Protein AF-A0A7C6UKU6-F1 (afdb_monomer)

Solvent-accessible surface area (backbone atoms only — not comparable to full-atom values): 3546 Å² total; per-residue (Å²): 131,83,79,63,44,82,41,79,77,46,76,44,72,45,100,86,73,46,80,44,72,44,72,44,83,42,63,82,77,51,80,67,58,49,54,55,53,48,52,53,50,51,52,52,47,52,54,50,55,55,52,60,64,72,78,110

Radius of gyration: 18.88 Å; Cα contacts (8 Å, |Δi|>4): 42; chains: 1; bounding box: 46×21×47 Å

Nearest PDB structures (foldseek):
  8flw-assembly1_H  TM=6.056E-01  e=7.529E+00  Homo sapiens
  7un6-assembly1_C  TM=5.105E-01  e=6.130E+00  Homo sapiens
  6ahy-assembly1_B  TM=4.637E-01  e=6.130E+00  Homo sapiens

pLDDT: mean 80.82, std 11.68, range [49.38, 94.75]

Sequence (56 aa):
EKGLTLIPLRAYINERGFVKIELALAKGKTRYDKREAIKERDAKREMKEARGQIDL

Secondary structure (DSSP, 8-state):
---EEEEEEEEEE-TTS-EEEEEEEEEPPPHHHHHHHHHHHHHHHHHHHHHHHH--

Structure (mmCIF, N/CA/C/O backbone):
data_AF-A0A7C6UKU6-F1
#
_entry.id   AF-A0A7C6UKU6-F1
#
loop_
_atom_site.group_PDB
_atom_site.id
_atom_site.type_symbol
_atom_site.label_atom_id
_atom_site.label_alt_id
_atom_site.label_comp_id
_atom_site.label_asym_id
_atom_site.label_entity_id
_atom_site.label_seq_id
_atom_site.pdbx_PDB_ins_code
_atom_site.Cartn_x
_atom_site.Cartn_y
_atom_site.Cartn_z
_atom_site.occupancy
_atom_site.B_iso_or_equiv
_atom_site.auth_seq_id
_atom_site.auth_comp_id
_atom_site.auth_asym_id
_atom_site.auth_atom_id
_atom_site.pdbx_PDB_model_num
ATOM 1 N N . GLU A 1 1 ? 22.164 -2.347 1.732 1.00 56.41 1 GLU A N 1
ATOM 2 C CA . GLU A 1 1 ? 20.845 -2.331 2.409 1.00 56.41 1 GLU A CA 1
ATOM 3 C C . GLU A 1 1 ? 19.761 -2.960 1.535 1.00 56.41 1 GLU A C 1
ATOM 5 O O . GLU A 1 1 ? 19.857 -2.898 0.313 1.00 56.41 1 GLU A 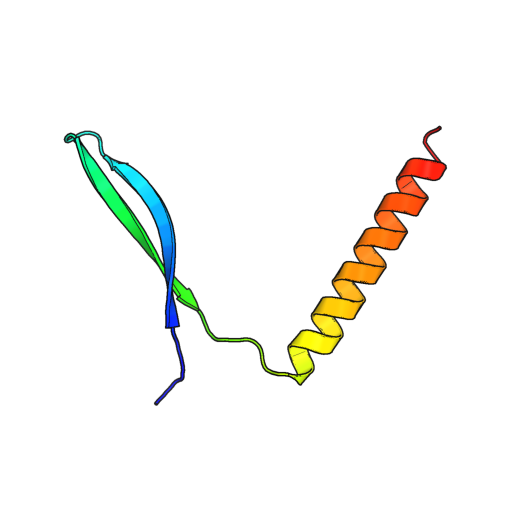O 1
ATOM 10 N N . LYS A 1 2 ? 18.740 -3.591 2.134 1.00 62.94 2 LYS A N 1
ATOM 11 C CA . LYS A 1 2 ? 17.568 -4.113 1.409 1.00 62.94 2 LYS A CA 1
ATOM 12 C C . LYS A 1 2 ? 16.664 -2.918 1.078 1.00 62.94 2 LYS A C 1
ATOM 14 O O . LYS A 1 2 ? 16.043 -2.391 1.988 1.00 62.94 2 LYS A O 1
ATOM 19 N N . GLY A 1 3 ? 16.630 -2.476 -0.183 1.00 77.06 3 GLY A N 1
ATOM 20 C CA . GLY A 1 3 ? 15.854 -1.317 -0.662 1.00 77.06 3 GLY A CA 1
ATOM 21 C C . GLY A 1 3 ? 14.336 -1.483 -0.521 1.00 77.06 3 GLY A C 1
ATOM 22 O O . GLY A 1 3 ? 13.634 -1.722 -1.504 1.00 77.06 3 GLY A O 1
ATOM 23 N N . LEU A 1 4 ? 13.856 -1.413 0.715 1.00 85.44 4 LEU A N 1
ATOM 24 C CA . LEU A 1 4 ? 12.455 -1.432 1.107 1.00 85.44 4 LEU A CA 1
ATOM 25 C C . LEU A 1 4 ? 12.014 0.002 1.403 1.00 85.44 4 LEU A C 1
ATOM 27 O O . LEU A 1 4 ? 12.773 0.797 1.952 1.00 85.44 4 LEU A O 1
ATOM 31 N N . THR A 1 5 ? 10.781 0.323 1.041 1.00 85.69 5 THR A N 1
ATOM 32 C CA . THR A 1 5 ? 10.157 1.628 1.238 1.00 85.69 5 THR A CA 1
ATOM 33 C C . THR A 1 5 ? 8.940 1.458 2.131 1.00 85.69 5 THR A C 1
ATOM 35 O O . THR A 1 5 ? 8.137 0.546 1.931 1.00 85.69 5 THR A O 1
ATOM 38 N N . LEU A 1 6 ? 8.801 2.338 3.116 1.00 89.62 6 LEU A N 1
ATOM 39 C CA . LEU A 1 6 ? 7.617 2.405 3.959 1.00 89.62 6 LEU A CA 1
ATOM 40 C C . LEU A 1 6 ? 6.511 3.154 3.207 1.00 89.62 6 LEU A C 1
ATOM 42 O O . LEU A 1 6 ? 6.740 4.263 2.725 1.00 89.62 6 LEU A O 1
ATOM 46 N N . ILE A 1 7 ? 5.329 2.554 3.102 1.00 90.69 7 ILE A N 1
ATOM 47 C CA . ILE A 1 7 ? 4.173 3.151 2.432 1.00 90.69 7 ILE A CA 1
ATOM 48 C C . ILE A 1 7 ? 2.946 3.149 3.353 1.00 90.69 7 ILE A C 1
ATOM 50 O O . ILE A 1 7 ? 2.715 2.165 4.059 1.00 90.69 7 ILE A O 1
ATOM 54 N N . PRO A 1 8 ? 2.136 4.219 3.359 1.00 91.19 8 PRO A N 1
ATOM 55 C CA . PRO A 1 8 ? 0.845 4.210 4.029 1.00 91.19 8 PRO A CA 1
ATOM 56 C C . PRO A 1 8 ? -0.169 3.411 3.210 1.00 91.19 8 PRO A C 1
ATOM 58 O O . PRO A 1 8 ? -0.295 3.602 2.001 1.00 91.19 8 PRO A O 1
ATOM 61 N N . LEU A 1 9 ? -0.901 2.523 3.878 1.00 92.06 9 LEU A N 1
ATOM 62 C CA . LEU A 1 9 ? -2.021 1.796 3.289 1.00 92.06 9 LEU A CA 1
ATOM 63 C C . LEU A 1 9 ? -3.330 2.542 3.529 1.00 92.06 9 LEU A C 1
ATOM 65 O O . LEU A 1 9 ? -4.084 2.787 2.588 1.00 92.06 9 LEU A O 1
ATOM 69 N N . ARG A 1 10 ? -3.620 2.887 4.789 1.00 90.00 10 ARG A N 1
ATOM 70 C CA . ARG A 1 10 ? -4.899 3.489 5.192 1.00 90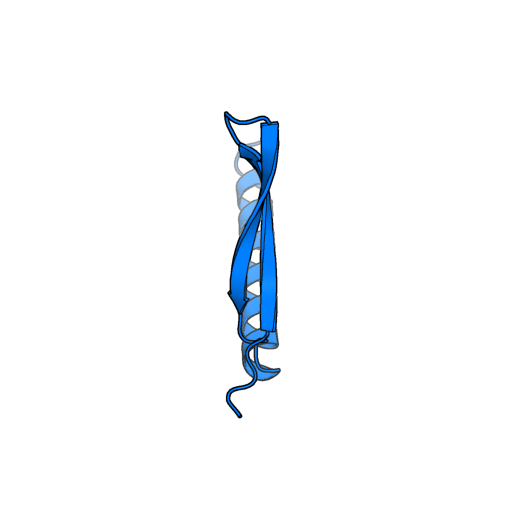.00 10 ARG A CA 1
ATOM 71 C C . ARG A 1 10 ? -4.713 4.405 6.392 1.00 90.00 10 ARG A C 1
ATOM 73 O O . ARG A 1 10 ? -3.928 4.104 7.284 1.00 90.00 10 ARG A O 1
ATOM 80 N N . ALA A 1 11 ? -5.479 5.488 6.431 1.00 90.88 11 ALA A N 1
ATOM 81 C CA . ALA A 1 11 ? -5.644 6.318 7.616 1.00 90.88 11 ALA A CA 1
ATOM 82 C C . ALA A 1 11 ? -7.071 6.141 8.144 1.00 90.88 11 ALA A C 1
ATOM 84 O O . ALA A 1 11 ? -8.022 6.167 7.362 1.00 90.88 11 ALA A O 1
ATOM 85 N N . TYR A 1 12 ? -7.221 5.939 9.448 1.00 93.00 12 TYR A N 1
ATOM 86 C CA . TYR A 1 12 ? -8.518 5.758 10.091 1.00 93.00 12 TYR A CA 1
ATOM 87 C C . T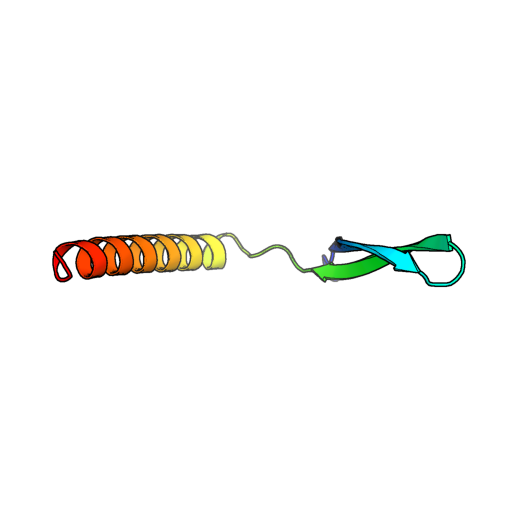YR A 1 12 ? -8.542 6.415 11.467 1.00 93.00 12 TYR A C 1
ATOM 89 O O . TYR A 1 12 ? -7.522 6.504 12.146 1.00 93.00 12 TYR A O 1
ATOM 97 N N . ILE A 1 13 ? -9.714 6.876 11.889 1.00 94.75 13 ILE A N 1
ATOM 98 C CA . ILE A 1 13 ? -9.918 7.398 13.240 1.00 94.75 13 ILE A CA 1
ATOM 99 C C . ILE A 1 13 ? -10.242 6.211 14.142 1.00 94.75 13 ILE A C 1
ATOM 101 O O . ILE A 1 13 ? -11.103 5.394 13.822 1.00 94.75 13 ILE A O 1
ATOM 105 N N . ASN A 1 14 ? -9.512 6.076 15.242 1.00 87.94 14 ASN A N 1
ATOM 106 C CA . ASN A 1 14 ? -9.767 5.035 16.226 1.00 87.94 14 ASN A CA 1
ATOM 107 C C . ASN A 1 14 ? -10.890 5.447 17.192 1.00 87.94 14 ASN A C 1
ATOM 109 O O . ASN A 1 14 ? -11.257 6.614 17.274 1.00 87.94 14 ASN A O 1
ATOM 113 N N . GLU A 1 15 ? -11.399 4.497 17.973 1.00 88.75 15 GLU A N 1
ATOM 114 C CA . GLU A 1 15 ? -12.495 4.723 18.935 1.00 88.75 15 GLU A CA 1
ATOM 115 C C . GLU A 1 15 ? -12.193 5.807 19.985 1.00 88.75 15 GLU A C 1
ATOM 117 O O . GLU A 1 15 ? -13.100 6.361 20.593 1.00 88.75 15 GLU A O 1
ATOM 122 N N . ARG A 1 16 ? -10.912 6.141 20.184 1.00 91.44 16 ARG A N 1
ATOM 123 C CA . ARG A 1 16 ? -10.445 7.191 21.099 1.00 91.44 16 ARG A CA 1
ATOM 124 C C . ARG A 1 16 ? -10.292 8.557 20.412 1.00 91.44 16 ARG A C 1
ATOM 126 O O . ARG A 1 16 ? -9.749 9.473 21.020 1.00 91.44 16 ARG A O 1
ATOM 133 N N . GLY A 1 17 ? -10.718 8.691 19.155 1.00 92.06 17 GLY A N 1
ATOM 134 C CA . GLY A 1 17 ? -10.673 9.935 18.383 1.00 92.06 17 GLY A CA 1
ATOM 135 C C . GLY A 1 17 ? -9.323 10.259 17.734 1.00 92.06 17 GLY A C 1
ATOM 136 O O . GLY A 1 17 ? -9.183 11.324 17.139 1.00 92.06 17 GLY A O 1
ATOM 137 N N . PHE A 1 18 ? -8.327 9.369 17.799 1.00 93.88 18 PHE A N 1
ATOM 138 C CA . PHE A 1 18 ? -7.016 9.616 17.184 1.00 93.88 18 PHE A CA 1
ATOM 139 C C . PHE A 1 18 ? -6.918 9.022 15.783 1.00 93.88 18 PHE A C 1
ATOM 141 O O . PHE A 1 18 ? -7.353 7.893 15.542 1.00 93.88 18 PHE A O 1
ATOM 148 N N . VAL A 1 19 ? -6.246 9.740 14.884 1.00 93.00 19 VAL A N 1
ATOM 149 C CA . VAL A 1 19 ? -5.899 9.232 13.554 1.00 93.00 19 VAL A CA 1
ATOM 150 C C . VAL A 1 19 ? -4.771 8.208 13.680 1.00 93.00 19 VAL A C 1
ATOM 152 O O . VAL A 1 19 ? -3.672 8.517 14.138 1.00 93.00 19 VAL A O 1
ATOM 155 N N . LYS A 1 20 ? -5.047 6.976 13.262 1.00 92.12 20 LYS A N 1
ATOM 156 C CA . LYS A 1 20 ? -4.073 5.902 13.086 1.00 92.12 20 LYS A CA 1
ATOM 157 C C . LYS A 1 20 ? -3.796 5.710 11.602 1.00 92.12 20 LYS A C 1
ATOM 159 O O . LYS A 1 20 ? -4.711 5.733 10.783 1.00 92.12 20 LYS A O 1
ATOM 164 N N . ILE A 1 21 ? -2.527 5.495 11.277 1.00 93.31 21 ILE A N 1
ATOM 165 C CA . ILE A 1 21 ? -2.078 5.190 9.921 1.00 93.31 21 ILE A CA 1
ATOM 166 C C . ILE A 1 21 ? -1.539 3.766 9.925 1.00 93.31 21 ILE A C 1
ATOM 168 O O . ILE A 1 21 ? -0.643 3.429 10.697 1.00 93.31 21 ILE A O 1
ATOM 172 N N . GLU A 1 22 ? -2.102 2.930 9.06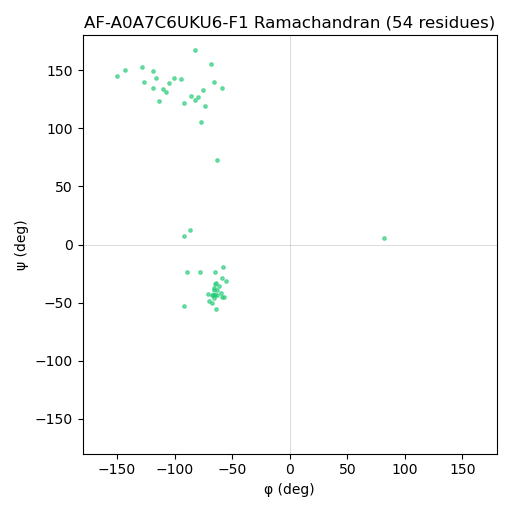7 1.00 92.00 22 GLU A N 1
ATOM 173 C CA . GLU A 1 22 ? -1.582 1.606 8.769 1.00 92.00 22 GLU A CA 1
ATOM 174 C C . GLU A 1 22 ? -0.459 1.737 7.738 1.00 92.00 22 GLU A C 1
ATOM 176 O O . GLU A 1 22 ? -0.648 2.324 6.669 1.00 92.00 22 GLU A O 1
ATOM 181 N N . LEU A 1 23 ? 0.719 1.216 8.076 1.00 92.25 23 LEU A N 1
ATOM 182 C CA . LEU A 1 23 ? 1.934 1.304 7.269 1.00 92.25 23 LEU A CA 1
ATOM 183 C C . LEU A 1 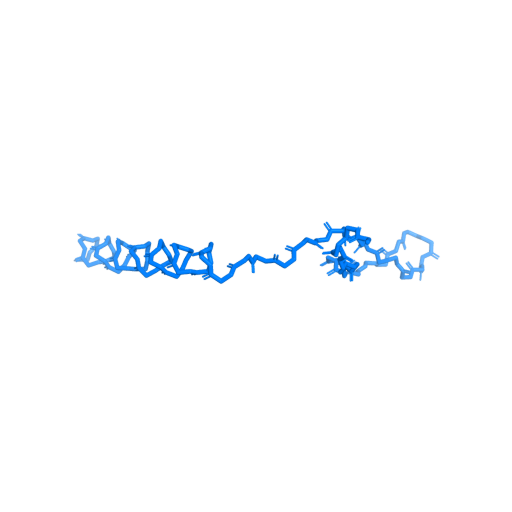23 ? 2.361 -0.098 6.835 1.00 92.25 23 LEU A C 1
ATOM 185 O O . LEU A 1 23 ? 2.270 -1.050 7.608 1.00 92.25 23 LEU A O 1
ATOM 189 N N . ALA A 1 24 ? 2.879 -0.210 5.617 1.00 91.56 24 ALA A N 1
ATOM 190 C CA . ALA A 1 24 ? 3.437 -1.441 5.080 1.00 91.56 24 ALA A CA 1
ATOM 191 C C . ALA A 1 24 ? 4.837 -1.216 4.513 1.00 91.56 24 ALA A C 1
ATOM 193 O O . ALA A 1 24 ? 5.187 -0.125 4.061 1.00 91.56 24 ALA A O 1
ATOM 194 N N . LEU A 1 25 ? 5.639 -2.278 4.514 1.00 89.69 25 LEU A N 1
ATOM 195 C CA . LEU A 1 25 ? 6.930 -2.309 3.839 1.00 89.69 25 LEU A CA 1
ATOM 196 C C . LEU A 1 25 ? 6.738 -2.856 2.428 1.00 89.69 25 LEU A C 1
ATOM 198 O O . LEU A 1 25 ? 6.275 -3.981 2.245 1.00 89.69 25 LEU A O 1
ATOM 202 N N . ALA A 1 26 ? 7.125 -2.073 1.430 1.00 85.50 26 ALA A N 1
ATOM 203 C CA . ALA A 1 26 ? 7.063 -2.462 0.032 1.00 85.50 26 ALA A CA 1
ATOM 204 C C . ALA A 1 26 ? 8.458 -2.458 -0.595 1.00 85.50 26 ALA A C 1
ATOM 206 O O . ALA A 1 26 ? 9.321 -1.658 -0.243 1.00 85.50 26 ALA A O 1
ATOM 207 N N . LYS A 1 27 ? 8.678 -3.339 -1.572 1.00 83.38 27 LYS A N 1
ATOM 208 C CA . LYS A 1 27 ? 9.851 -3.294 -2.451 1.00 83.38 27 LYS A CA 1
ATOM 209 C C . LYS A 1 27 ? 9.399 -2.835 -3.831 1.00 83.38 27 LYS A C 1
ATOM 211 O O . LYS A 1 27 ? 8.437 -3.378 -4.374 1.00 83.38 27 LYS A O 1
ATOM 216 N N . GLY A 1 28 ? 10.091 -1.860 -4.416 1.00 76.62 28 GLY A N 1
ATOM 217 C CA . GLY A 1 28 ? 9.844 -1.472 -5.804 1.00 76.62 28 GLY A CA 1
ATOM 218 C C . GLY A 1 28 ? 10.059 -2.657 -6.754 1.00 76.62 28 GLY A C 1
ATOM 219 O O . GLY A 1 28 ? 11.050 -3.377 -6.630 1.00 7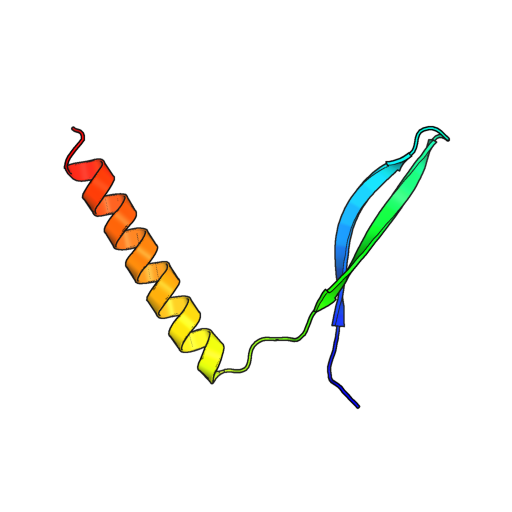6.62 28 GLY A O 1
ATOM 220 N N . LYS A 1 29 ? 9.140 -2.865 -7.705 1.00 71.44 29 LYS A N 1
ATOM 221 C CA . LYS A 1 29 ? 9.285 -3.901 -8.743 1.00 71.44 29 LYS A CA 1
ATOM 222 C C . LYS A 1 29 ? 10.464 -3.593 -9.672 1.00 71.44 29 LYS A C 1
ATOM 224 O O . LYS A 1 29 ? 10.647 -2.439 -10.082 1.00 71.44 29 LYS A O 1
ATOM 229 N N . THR A 1 30 ? 11.215 -4.623 -10.055 1.00 72.50 30 THR A N 1
ATOM 230 C CA . THR A 1 30 ? 12.341 -4.507 -10.995 1.00 72.50 30 THR A CA 1
ATOM 231 C C . THR A 1 30 ? 11.814 -4.179 -12.402 1.00 72.50 30 THR A C 1
ATOM 233 O O . THR A 1 30 ? 10.660 -4.467 -12.719 1.00 72.50 30 THR A O 1
ATOM 236 N N . ARG A 1 31 ? 12.620 -3.558 -13.286 1.00 68.38 31 ARG A N 1
ATOM 237 C CA . ARG A 1 31 ? 12.185 -3.204 -14.665 1.00 68.38 31 ARG A CA 1
ATOM 238 C C . ARG A 1 31 ? 11.660 -4.408 -15.460 1.00 68.38 31 ARG A C 1
ATOM 240 O O . ARG A 1 31 ? 10.780 -4.218 -16.293 1.00 68.38 31 ARG A O 1
ATOM 247 N N . TYR A 1 32 ? 12.183 -5.605 -15.192 1.00 68.75 32 TYR A N 1
ATOM 248 C CA . TYR A 1 32 ? 11.714 -6.858 -15.784 1.00 68.75 32 TYR A CA 1
ATOM 249 C C . TYR A 1 32 ? 10.270 -7.174 -15.355 1.00 68.75 32 TYR A C 1
ATOM 251 O O . TYR A 1 32 ? 9.379 -7.210 -16.201 1.00 68.75 32 TYR A O 1
ATOM 259 N N . ASP A 1 33 ? 10.010 -7.221 -14.044 1.00 69.44 33 ASP A N 1
ATOM 260 C CA . ASP A 1 33 ? 8.680 -7.485 -13.465 1.00 69.44 33 ASP A CA 1
ATOM 261 C C . ASP A 1 33 ? 7.618 -6.465 -13.901 1.00 69.44 33 ASP A C 1
ATOM 263 O O . ASP A 1 33 ? 6.426 -6.768 -13.961 1.00 69.44 33 ASP A O 1
ATOM 267 N N . LYS A 1 34 ? 8.029 -5.224 -14.202 1.00 72.88 34 LYS A N 1
ATOM 268 C CA . LYS A 1 34 ? 7.119 -4.194 -14.723 1.00 72.88 34 LYS A CA 1
ATOM 269 C C . LYS A 1 34 ? 6.592 -4.552 -16.112 1.00 72.88 34 LYS A C 1
ATOM 271 O O . LYS A 1 34 ? 5.421 -4.306 -16.368 1.00 72.88 34 LYS A O 1
ATOM 276 N N . ARG A 1 35 ? 7.420 -5.125 -16.994 1.00 76.88 35 ARG A N 1
ATOM 277 C CA . ARG A 1 35 ? 6.992 -5.497 -18.354 1.00 76.88 35 ARG A CA 1
ATOM 278 C C . ARG A 1 35 ? 5.966 -6.624 -18.322 1.00 76.88 35 ARG A C 1
ATOM 280 O O . ARG A 1 35 ? 4.961 -6.524 -19.015 1.00 76.88 35 ARG A O 1
ATOM 287 N N . GLU A 1 36 ? 6.191 -7.646 -17.501 1.00 80.00 36 GLU A N 1
ATOM 288 C CA . GLU A 1 36 ? 5.215 -8.730 -17.330 1.00 80.00 36 GLU A CA 1
ATOM 289 C C . GLU A 1 36 ? 3.917 -8.226 -16.696 1.00 80.00 36 GLU A C 1
ATOM 291 O O . GLU A 1 36 ? 2.840 -8.508 -17.207 1.00 80.00 36 GLU A O 1
ATOM 296 N N . ALA A 1 37 ? 4.005 -7.385 -15.662 1.00 81.12 37 ALA A N 1
ATOM 297 C CA . ALA A 1 37 ? 2.819 -6.819 -15.023 1.00 81.12 37 ALA A CA 1
ATOM 298 C C . ALA A 1 37 ? 1.998 -5.906 -15.953 1.00 81.12 37 ALA A C 1
ATOM 300 O O . ALA A 1 37 ? 0.778 -5.841 -15.810 1.00 81.12 37 ALA A O 1
ATOM 301 N N . ILE A 1 38 ? 2.647 -5.183 -16.873 1.00 82.25 38 ILE A N 1
ATOM 302 C CA . ILE A 1 38 ? 1.957 -4.376 -17.892 1.00 82.25 38 ILE A CA 1
ATOM 303 C C . ILE A 1 38 ? 1.226 -5.302 -18.865 1.00 82.25 38 ILE A C 1
ATOM 305 O O . ILE A 1 38 ? 0.020 -5.158 -19.024 1.00 82.25 38 ILE A O 1
ATOM 309 N N . LYS A 1 39 ? 1.910 -6.322 -19.404 1.00 82.81 39 LYS A N 1
ATOM 310 C CA . LYS A 1 39 ? 1.290 -7.316 -20.296 1.00 82.81 39 LYS A CA 1
ATOM 311 C C . LYS A 1 39 ? 0.098 -8.022 -19.650 1.00 82.81 39 LYS A C 1
ATOM 313 O O . LYS A 1 39 ? -0.944 -8.160 -20.276 1.00 82.81 39 LYS A O 1
ATOM 318 N N . GLU A 1 40 ? 0.231 -8.449 -18.396 1.00 84.69 40 GLU A N 1
ATOM 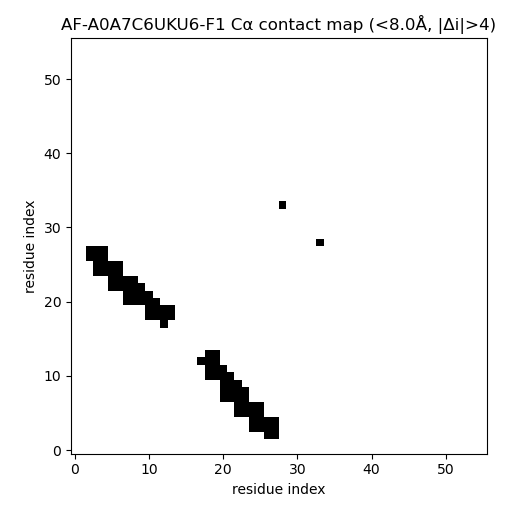319 C CA . GLU A 1 40 ? -0.851 -9.121 -17.671 1.00 84.69 40 GLU A CA 1
ATOM 320 C C . GLU A 1 40 ? -2.043 -8.181 -17.429 1.00 84.69 40 GLU A C 1
ATOM 322 O O . GLU A 1 40 ? -3.198 -8.602 -17.498 1.00 84.69 40 GLU A O 1
ATOM 327 N N . ARG A 1 41 ? -1.782 -6.897 -17.156 1.00 85.25 41 ARG A N 1
ATOM 328 C CA . ARG A 1 41 ? -2.833 -5.890 -16.980 1.00 85.25 41 ARG A CA 1
ATOM 329 C C . ARG A 1 41 ? -3.570 -5.612 -18.289 1.00 85.25 41 ARG A C 1
ATOM 331 O O . ARG A 1 41 ? -4.795 -5.529 -18.256 1.00 85.25 41 ARG A O 1
ATOM 338 N N . ASP A 1 42 ? -2.843 -5.493 -19.395 1.00 84.94 42 ASP A N 1
ATOM 339 C CA . ASP A 1 42 ? -3.421 -5.258 -20.719 1.00 84.94 42 ASP A CA 1
ATOM 340 C C . ASP A 1 42 ? -4.251 -6.472 -21.163 1.00 84.94 42 ASP A C 1
ATOM 342 O O . ASP A 1 42 ? -5.427 -6.319 -21.480 1.00 84.94 42 ASP A O 1
ATOM 346 N N . ALA A 1 43 ? -3.722 -7.693 -21.011 1.00 86.00 43 ALA A N 1
ATOM 347 C CA . ALA A 1 43 ? -4.462 -8.926 -21.294 1.00 86.00 43 ALA A CA 1
ATOM 348 C C . ALA A 1 43 ? -5.737 -9.061 -20.440 1.00 86.00 43 ALA A C 1
ATOM 350 O O . ALA A 1 43 ? -6.795 -9.438 -20.941 1.00 86.00 43 ALA A O 1
ATOM 351 N N . LYS A 1 44 ? -5.679 -8.713 -19.144 1.00 85.50 44 LYS A N 1
ATOM 352 C CA . LYS A 1 44 ? -6.872 -8.699 -18.277 1.00 85.50 44 LYS A CA 1
ATOM 353 C C . LYS A 1 44 ? -7.896 -7.656 -18.712 1.00 85.50 44 LYS A C 1
ATOM 355 O O . LYS A 1 44 ? -9.092 -7.885 -18.529 1.00 85.50 44 LYS A O 1
ATOM 360 N N . ARG A 1 45 ? -7.451 -6.516 -19.243 1.00 84.19 45 ARG A N 1
ATOM 361 C CA . ARG A 1 45 ? -8.337 -5.464 -19.746 1.00 84.19 45 ARG A CA 1
ATOM 362 C C . ARG A 1 45 ? -9.044 -5.912 -21.020 1.00 84.19 45 ARG A C 1
ATOM 364 O O . ARG A 1 45 ? -10.267 -5.853 -21.050 1.00 84.19 45 ARG A O 1
ATOM 371 N N . GLU A 1 46 ? -8.304 -6.452 -21.983 1.00 82.75 46 GLU A N 1
ATOM 372 C CA . GLU A 1 46 ? -8.864 -7.011 -23.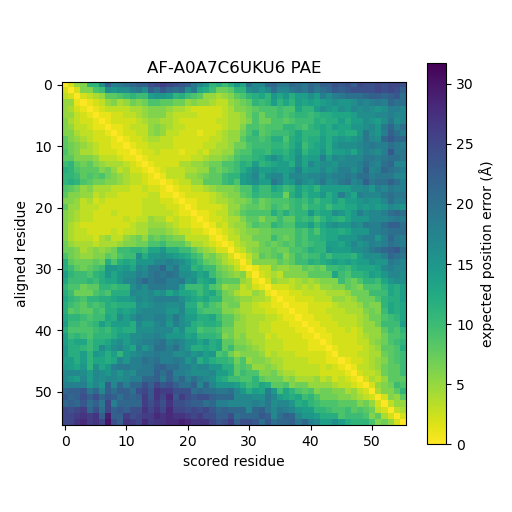219 1.00 82.75 46 GLU A CA 1
ATOM 373 C C . GLU A 1 46 ? -9.853 -8.147 -22.927 1.00 82.75 46 GLU A C 1
ATOM 375 O O . GLU A 1 46 ? -10.966 -8.145 -23.442 1.00 82.75 46 GLU A O 1
ATOM 380 N N . MET A 1 47 ? -9.512 -9.078 -22.026 1.00 81.69 47 MET A N 1
ATOM 381 C CA . MET A 1 47 ? -10.435 -10.145 -21.610 1.00 81.69 47 MET A CA 1
ATOM 382 C C . MET A 1 47 ? -11.708 -9.607 -20.946 1.00 81.69 47 MET A C 1
ATOM 384 O O . MET A 1 47 ? -12.782 -10.188 -21.106 1.00 81.69 47 MET A O 1
ATOM 388 N N . LYS A 1 48 ? -11.602 -8.519 -20.175 1.00 81.38 48 LYS A N 1
ATOM 389 C CA . LYS A 1 48 ? -12.755 -7.885 -19.527 1.00 81.38 48 LYS A CA 1
ATOM 390 C C . LYS A 1 48 ? -13.654 -7.186 -20.547 1.00 81.38 48 LYS A C 1
ATOM 392 O O . LYS A 1 48 ? -14.871 -7.306 -20.445 1.00 81.38 48 LYS A O 1
ATOM 397 N N . GLU A 1 49 ? -13.066 -6.483 -21.509 1.00 80.31 49 GLU A N 1
ATOM 398 C CA . GLU A 1 49 ? -13.786 -5.818 -22.600 1.00 80.31 49 GLU A CA 1
ATOM 399 C C . GLU A 1 49 ? -14.465 -6.850 -23.516 1.00 80.31 49 GLU A C 1
ATOM 401 O O . GLU A 1 49 ? -15.654 -6.724 -23.797 1.00 80.31 49 GLU A O 1
ATOM 406 N N . ALA A 1 50 ? -13.775 -7.942 -23.857 1.00 74.06 50 ALA A N 1
ATOM 407 C CA . ALA A 1 50 ? -14.340 -9.046 -24.632 1.00 74.06 50 ALA A CA 1
ATOM 408 C C . ALA A 1 50 ? -15.495 -9.761 -23.908 1.00 74.06 50 ALA A C 1
ATOM 410 O O . ALA A 1 50 ? -16.491 -10.099 -24.540 1.00 74.06 50 ALA A O 1
ATOM 411 N N . ARG A 1 51 ? -15.406 -9.965 -22.584 1.00 67.38 51 ARG A N 1
ATOM 412 C CA . ARG A 1 51 ? -16.527 -10.517 -21.798 1.00 67.38 51 ARG A CA 1
ATOM 413 C C . ARG A 1 51 ? -17.747 -9.598 -21.806 1.00 67.38 51 ARG A C 1
ATOM 415 O O . ARG A 1 51 ? -18.848 -10.079 -22.019 1.00 67.38 51 ARG A O 1
ATOM 422 N N . GLY A 1 52 ? -17.547 -8.289 -21.647 1.00 60.72 52 GLY A N 1
ATOM 423 C CA . GLY A 1 52 ? -18.645 -7.317 -21.694 1.00 60.72 52 GLY A CA 1
ATOM 424 C C . GLY A 1 52 ? -19.329 -7.207 -23.063 1.00 60.72 52 GLY A C 1
ATOM 425 O O . GLY A 1 52 ? -20.487 -6.816 -23.120 1.00 60.72 52 GLY A O 1
ATOM 426 N N . GLN A 1 53 ? -18.637 -7.570 -24.149 1.00 56.25 53 GLN A N 1
ATOM 427 C CA . GLN A 1 53 ? -19.178 -7.595 -25.514 1.00 56.25 53 GLN A CA 1
ATOM 428 C C . GLN A 1 53 ? -20.056 -8.832 -25.793 1.00 56.25 53 GLN A C 1
ATOM 430 O O . GLN A 1 53 ? -20.868 -8.792 -26.709 1.00 56.25 53 GLN A O 1
ATOM 435 N N . ILE A 1 54 ? -19.874 -9.928 -25.045 1.00 58.97 54 ILE A N 1
ATOM 436 C CA . ILE A 1 54 ? -20.633 -11.183 -25.219 1.00 58.97 54 ILE A CA 1
ATOM 437 C C . ILE A 1 54 ? -21.920 -11.181 -24.373 1.00 58.97 54 ILE A C 1
ATOM 439 O O . ILE A 1 54 ? -22.874 -11.871 -24.716 1.00 58.97 54 ILE A O 1
ATOM 443 N N . ASP A 1 55 ? -21.962 -10.385 -23.299 1.00 52.84 55 ASP A N 1
ATOM 444 C CA . ASP A 1 55 ? -23.111 -10.269 -22.388 1.00 52.84 55 ASP A CA 1
ATOM 445 C C . ASP 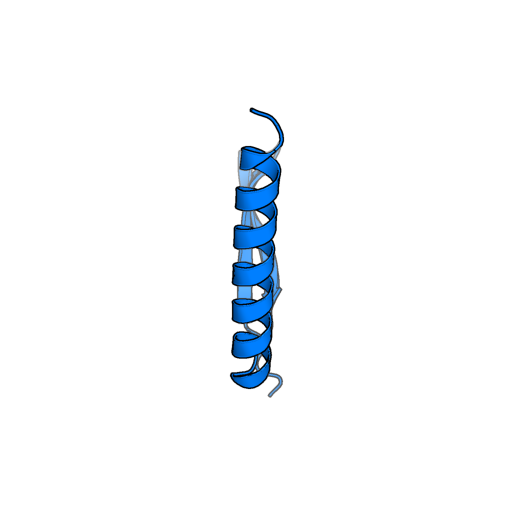A 1 55 ? -24.171 -9.223 -22.840 1.00 52.84 55 ASP A C 1
ATOM 447 O O . ASP A 1 55 ? -25.044 -8.865 -22.044 1.00 52.84 55 ASP A O 1
ATOM 451 N N . LEU A 1 56 ? -24.113 -8.725 -24.088 1.00 49.38 56 LEU A N 1
ATOM 452 C CA . LEU A 1 56 ? -25.041 -7.737 -24.675 1.00 49.38 56 LEU A CA 1
ATOM 453 C C . LEU A 1 56 ? -25.682 -8.265 -25.966 1.00 49.38 56 LEU A C 1
ATOM 455 O O . LEU A 1 56 ? -26.908 -8.070 -26.127 1.00 49.38 56 LEU A O 1
#

Foldseek 3Di:
DQQKDKDWDDWDQDPVRDIDTDIDIDDDDDPVVVVVVVVVVVVVVVVVVVVVVVVD

Mean predicted aligned error: 10.36 Å